Protein AF-A0A2T7TB73-F1 (afdb_monomer)

pLDDT: mean 83.8, std 16.44, range [42.53, 97.56]

Radius of gyration: 15.71 Å; Cα contacts (8 Å, |Δi|>4): 55; chains: 1; bounding box: 22×30×58 Å

Sequence (84 aa):
MASGDEGTERPGGFEAATGDGPVCGTTPQARAAEVLVAFEGLLQIRRLTNTGTGDPAAVPAQWERRRPVRAVALALEAAGLPAS

Structure (mmCIF, N/CA/C/O backbone):
data_AF-A0A2T7TB73-F1
#
_entry.id   AF-A0A2T7TB73-F1
#
loop_
_atom_site.group_PDB
_atom_site.id
_atom_site.type_symbol
_atom_site.label_atom_id
_atom_site.label_alt_id
_atom_site.label_comp_id
_atom_site.label_asym_id
_atom_site.label_entity_id
_atom_site.label_seq_id
_atom_site.pdbx_PDB_ins_code
_atom_site.Cartn_x
_atom_site.Cartn_y
_atom_site.Cartn_z
_atom_site.occupancy
_atom_site.B_iso_or_equiv
_atom_site.auth_seq_id
_atom_site.auth_comp_id
_atom_site.auth_asym_id
_atom_site.auth_atom_id
_atom_site.pdbx_PDB_model_num
ATOM 1 N N . MET A 1 1 ? 5.578 18.486 38.388 1.00 45.88 1 MET A N 1
ATOM 2 C CA . MET A 1 1 ? 4.608 17.766 37.539 1.00 45.88 1 MET A CA 1
ATOM 3 C C . MET A 1 1 ? 4.351 18.595 36.295 1.00 45.88 1 MET A C 1
ATOM 5 O O . MET A 1 1 ? 3.587 19.543 36.361 1.00 45.88 1 MET A O 1
ATOM 9 N N . ALA A 1 2 ? 5.062 18.271 35.220 1.00 44.03 2 ALA A N 1
ATOM 10 C CA . ALA A 1 2 ? 4.729 18.573 33.829 1.00 44.03 2 ALA A CA 1
ATOM 11 C C . ALA A 1 2 ? 5.721 17.743 32.996 1.00 44.03 2 ALA A C 1
ATOM 13 O O . ALA A 1 2 ? 6.736 18.246 32.530 1.00 44.03 2 ALA A O 1
ATOM 14 N N . SER A 1 3 ? 5.500 16.427 32.979 1.00 43.41 3 SER A N 1
ATOM 15 C CA . SER A 1 3 ? 6.241 15.485 32.140 1.00 43.4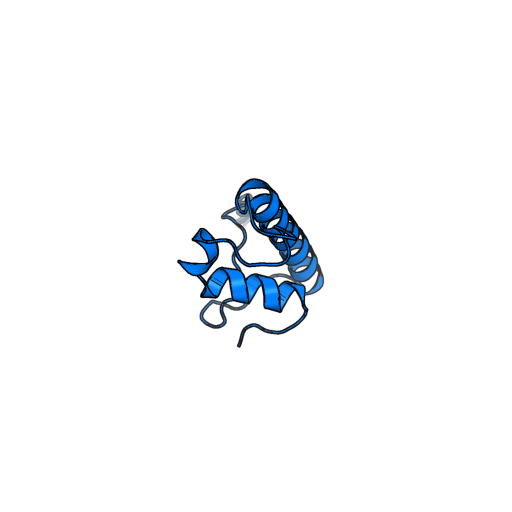1 3 SER A CA 1
ATOM 16 C C . SER A 1 3 ? 5.368 15.135 30.945 1.00 43.41 3 SER A C 1
ATOM 18 O O . SER A 1 3 ? 4.206 14.783 31.139 1.00 43.41 3 SER A O 1
ATOM 20 N N . GLY A 1 4 ? 5.970 15.182 29.758 1.00 42.53 4 GLY A N 1
ATOM 21 C CA . GLY A 1 4 ? 5.502 14.466 28.576 1.00 42.53 4 GLY A CA 1
ATOM 22 C C . GLY A 1 4 ? 4.814 15.316 27.515 1.00 42.53 4 GLY A C 1
ATOM 23 O O . GLY A 1 4 ? 3.677 15.025 27.170 1.00 42.53 4 GLY A O 1
ATOM 24 N N . ASP A 1 5 ? 5.514 16.307 26.963 1.00 46.19 5 ASP A N 1
ATOM 25 C CA . ASP A 1 5 ? 5.330 16.661 25.548 1.00 46.19 5 ASP A CA 1
ATOM 26 C C . ASP A 1 5 ? 6.442 15.971 24.742 1.00 46.19 5 ASP A C 1
ATOM 28 O O . ASP A 1 5 ? 7.375 16.599 24.252 1.00 46.19 5 ASP A O 1
ATOM 32 N N . GLU A 1 6 ? 6.409 14.637 24.701 1.00 51.78 6 GLU A N 1
ATOM 33 C CA . GLU A 1 6 ? 7.250 13.855 23.794 1.00 51.78 6 GLU A CA 1
ATOM 34 C C . GLU A 1 6 ? 6.351 13.082 22.837 1.00 51.78 6 GLU A C 1
ATOM 36 O O . GLU A 1 6 ? 5.764 12.052 23.164 1.00 51.78 6 GLU A O 1
ATOM 41 N N . GLY A 1 7 ? 6.238 13.638 21.637 1.00 43.53 7 GLY A N 1
ATOM 42 C CA . GLY A 1 7 ? 5.577 13.012 20.503 1.00 43.53 7 GLY A CA 1
ATOM 43 C C . GLY A 1 7 ? 5.760 13.778 19.195 1.00 43.53 7 GLY A C 1
ATOM 44 O O . GLY A 1 7 ? 4.949 13.607 18.292 1.00 43.53 7 GLY A O 1
ATOM 45 N N . THR A 1 8 ? 6.797 14.619 19.060 1.00 43.69 8 THR A N 1
ATOM 46 C CA . THR A 1 8 ? 7.174 15.203 17.755 1.00 43.69 8 THR A CA 1
ATOM 47 C C . THR A 1 8 ? 8.148 14.281 17.026 1.00 43.69 8 THR A C 1
ATOM 49 O O . THR A 1 8 ? 9.218 14.685 16.586 1.00 43.69 8 THR A O 1
ATOM 52 N N . GLU A 1 9 ? 7.768 13.019 16.866 1.00 49.66 9 GLU A N 1
ATOM 53 C CA . GLU A 1 9 ? 8.313 12.220 15.780 1.00 49.66 9 GLU A CA 1
ATOM 54 C C . GLU A 1 9 ? 7.175 11.931 14.826 1.00 49.66 9 GLU A C 1
ATOM 56 O O . GLU A 1 9 ? 6.323 11.093 1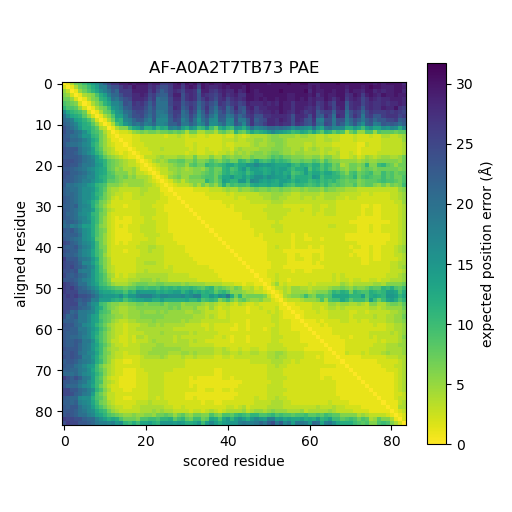5.106 1.00 49.66 9 GLU A O 1
ATOM 61 N N . ARG A 1 10 ? 7.181 12.573 13.657 1.00 51.62 10 ARG A N 1
ATOM 62 C CA . ARG A 1 10 ? 6.795 11.818 12.474 1.00 51.62 10 ARG A CA 1
ATOM 63 C C . ARG A 1 10 ? 7.615 12.198 11.241 1.00 51.62 10 ARG A C 1
ATOM 65 O O . ARG A 1 10 ? 7.853 13.388 11.043 1.00 51.62 10 ARG A O 1
ATOM 72 N N . PRO A 1 11 ? 7.899 11.225 10.348 1.00 50.22 11 PRO A N 1
ATOM 73 C CA . PRO A 1 11 ? 7.476 9.816 10.447 1.00 50.22 11 PRO A CA 1
ATOM 74 C C . PRO A 1 11 ? 8.555 8.779 10.094 1.00 50.22 11 PRO A C 1
ATOM 76 O O . PRO A 1 11 ? 9.161 8.823 9.025 1.00 50.22 11 PRO A O 1
ATOM 79 N N . GLY A 1 12 ? 8.659 7.731 10.920 1.00 66.00 12 GLY A N 1
ATOM 80 C CA . GLY A 1 12 ? 8.901 6.393 10.376 1.00 66.00 12 GLY A CA 1
ATOM 81 C C . GLY A 1 12 ? 7.867 6.118 9.276 1.00 66.00 12 GLY A C 1
ATOM 82 O O . GLY A 1 12 ? 6.701 6.480 9.429 1.00 66.00 12 GLY A O 1
ATOM 83 N N . GLY A 1 13 ? 8.310 5.591 8.132 1.00 80.56 13 GLY A N 1
ATOM 84 C CA . GLY A 1 13 ? 7.478 5.459 6.931 1.00 80.56 13 GLY A CA 1
ATOM 85 C C . GLY A 1 13 ? 6.161 4.707 7.164 1.00 80.56 13 GLY A C 1
ATOM 86 O O . GLY A 1 13 ? 6.003 3.988 8.145 1.00 80.56 13 GLY A O 1
ATOM 87 N N . PHE A 1 14 ? 5.217 4.858 6.232 1.00 88.56 14 PHE A N 1
ATOM 88 C CA . PHE A 1 14 ? 3.938 4.145 6.278 1.00 88.56 14 PHE A CA 1
ATOM 89 C C . PHE A 1 14 ? 4.145 2.629 6.407 1.00 88.56 14 PHE A C 1
ATOM 91 O O . PHE A 1 14 ? 4.869 2.049 5.591 1.00 88.56 14 PHE A O 1
ATOM 98 N N . GLU A 1 15 ? 3.458 1.987 7.354 1.00 89.31 15 GLU A N 1
ATOM 99 C CA . GLU A 1 15 ? 3.492 0.536 7.544 1.00 89.31 15 GLU A CA 1
ATOM 100 C C . GLU A 1 15 ? 2.103 -0.082 7.330 1.00 89.31 15 GLU A C 1
ATOM 102 O O . GLU A 1 15 ? 1.123 0.267 8.000 1.00 89.31 15 GLU A O 1
ATOM 107 N N . ALA A 1 16 ? 2.030 -1.007 6.370 1.00 90.06 16 ALA A N 1
ATOM 108 C CA . ALA A 1 16 ? 0.808 -1.745 6.073 1.00 90.06 16 ALA A CA 1
ATOM 109 C C . ALA A 1 16 ? 0.499 -2.718 7.219 1.00 90.06 16 ALA A C 1
ATOM 111 O O . ALA A 1 16 ? 1.407 -3.289 7.818 1.00 90.06 16 ALA A O 1
ATOM 112 N N . ALA A 1 17 ? -0.778 -2.916 7.523 1.00 90.12 17 ALA A N 1
ATOM 113 C CA . ALA A 1 17 ? -1.222 -3.915 8.477 1.00 90.12 17 ALA A CA 1
ATOM 114 C C . ALA A 1 17 ? -1.080 -5.276 7.802 1.00 90.12 17 ALA A C 1
ATOM 116 O O . ALA A 1 17 ? -1.882 -5.635 6.957 1.00 90.12 17 ALA A O 1
ATOM 117 N N . THR A 1 18 ? -0.030 -6.018 8.124 1.00 88.94 18 THR A N 1
ATOM 118 C CA . THR A 1 18 ? 0.266 -7.326 7.522 1.00 88.94 18 THR A CA 1
ATOM 119 C C . THR A 1 18 ? -0.420 -8.499 8.229 1.00 88.94 18 THR A C 1
ATOM 121 O O . THR A 1 18 ? -0.266 -9.633 7.784 1.00 88.94 18 THR A O 1
ATOM 124 N N . GLY A 1 19 ? -1.181 -8.234 9.298 1.00 84.06 19 GLY A N 1
ATOM 125 C CA . GLY A 1 19 ? -1.875 -9.240 10.119 1.00 84.06 19 GLY A CA 1
ATOM 126 C C . GLY A 1 19 ? -1.042 -9.804 11.280 1.00 84.06 19 GLY A C 1
ATOM 127 O O . GLY A 1 19 ? -1.580 -10.341 12.241 1.00 84.06 19 GLY A O 1
ATOM 128 N N . ASP A 1 20 ? 0.280 -9.627 11.243 1.00 82.69 20 ASP A N 1
ATOM 129 C CA . ASP A 1 20 ? 1.241 -10.105 12.251 1.00 82.69 20 ASP A CA 1
ATOM 130 C C . ASP A 1 20 ? 1.783 -8.995 13.177 1.00 82.69 20 ASP A C 1
ATOM 132 O O . ASP A 1 20 ? 2.556 -9.265 14.099 1.00 82.69 20 ASP A O 1
ATOM 136 N N . GLY A 1 21 ? 1.379 -7.745 12.938 1.00 75.94 21 GLY A N 1
ATOM 137 C CA . GLY A 1 21 ? 1.830 -6.562 13.667 1.00 75.94 21 GLY A CA 1
ATOM 138 C C . GLY A 1 21 ? 0.875 -6.095 14.772 1.00 75.94 21 GLY A C 1
ATOM 139 O O . GLY A 1 21 ? -0.275 -6.533 14.848 1.00 75.94 21 GLY A O 1
ATOM 140 N N . PRO A 1 22 ? 1.324 -5.166 15.636 1.00 74.88 22 PRO A N 1
ATOM 141 C CA . PRO A 1 22 ? 0.455 -4.542 16.624 1.00 74.88 22 PRO A CA 1
ATOM 142 C C . PRO A 1 22 ? -0.698 -3.802 15.940 1.00 74.88 22 PRO A C 1
ATOM 144 O O . PRO A 1 22 ? -0.528 -3.190 14.882 1.00 74.88 22 PRO A O 1
ATOM 147 N N . VAL A 1 23 ? -1.872 -3.821 16.576 1.00 72.31 23 VAL A N 1
ATOM 148 C CA . VAL A 1 23 ? -3.033 -3.060 16.104 1.00 72.31 23 VAL A CA 1
ATOM 149 C C . VAL A 1 23 ? -2.653 -1.583 16.025 1.00 72.31 23 VAL A C 1
ATOM 151 O O . VAL A 1 23 ? -2.110 -1.016 16.976 1.00 72.31 23 VAL A O 1
ATOM 154 N N . CYS A 1 24 ? -2.928 -0.957 14.881 1.00 72.69 24 CYS A N 1
ATOM 155 C CA 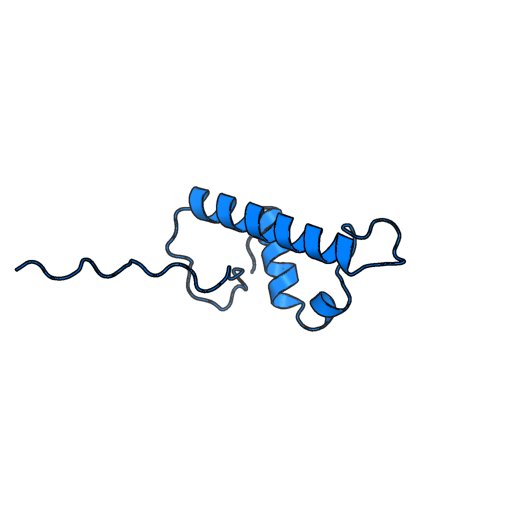. CYS A 1 24 ? -2.636 0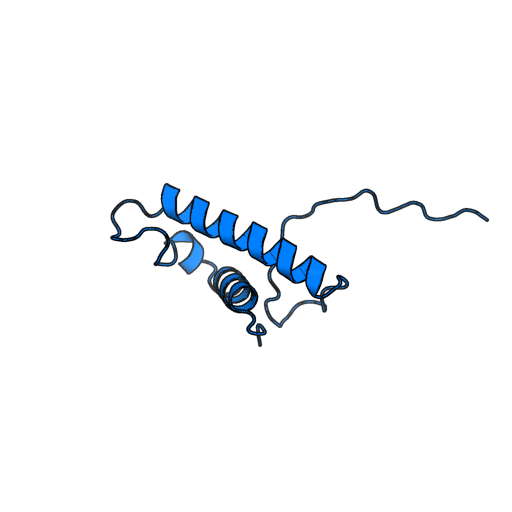.454 14.689 1.00 72.69 24 CYS A CA 1
ATOM 156 C C . CYS A 1 24 ? -3.458 1.288 15.684 1.00 72.69 24 CYS A C 1
ATOM 158 O O . CYS A 1 24 ? -4.682 1.186 15.718 1.00 72.69 24 CYS A O 1
ATOM 160 N N . GLY A 1 25 ? -2.792 2.117 16.492 1.00 77.12 25 GLY A N 1
ATOM 161 C CA . GLY A 1 25 ? -3.440 2.950 17.514 1.00 77.12 25 GLY A CA 1
ATOM 162 C C . GLY A 1 25 ? -4.152 4.197 16.972 1.00 77.12 25 GLY A C 1
ATOM 163 O O . GLY A 1 25 ? -4.512 5.072 17.755 1.00 77.12 25 GLY A O 1
ATOM 164 N N . THR A 1 26 ? -4.309 4.328 15.651 1.00 84.25 2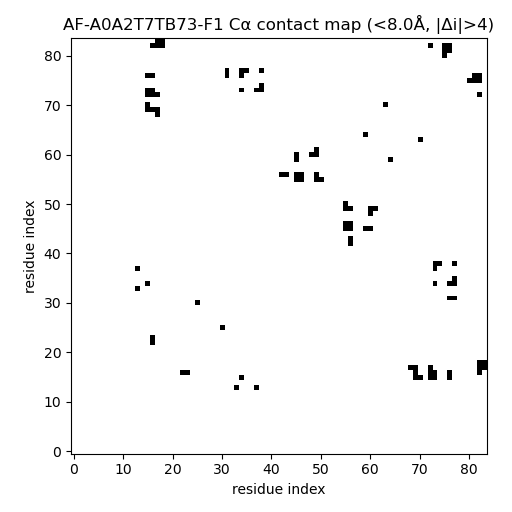6 THR A N 1
ATOM 165 C CA . THR A 1 26 ? -4.954 5.483 15.012 1.00 84.25 26 THR A CA 1
ATOM 166 C C . THR A 1 26 ? -6.460 5.270 14.863 1.00 84.25 26 THR A C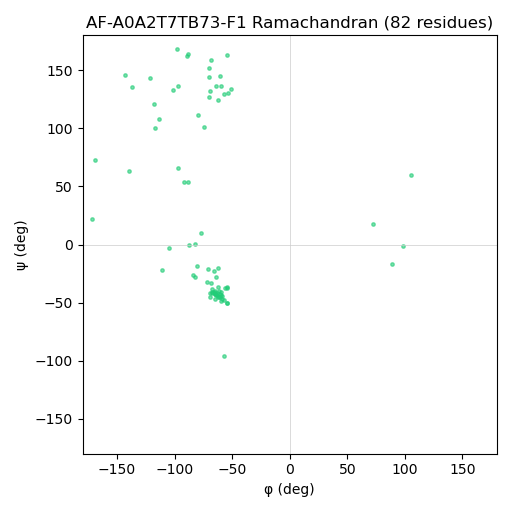 1
ATOM 168 O O . THR A 1 26 ? -6.972 4.153 14.952 1.00 84.25 26 THR A O 1
ATOM 171 N N . THR A 1 27 ? -7.207 6.354 14.642 1.00 90.25 27 THR A N 1
ATOM 172 C CA . THR A 1 27 ? -8.641 6.240 14.347 1.00 90.25 27 THR A CA 1
ATOM 173 C C . THR A 1 27 ? -8.857 5.626 12.957 1.00 90.25 27 THR A C 1
ATOM 175 O O . THR A 1 27 ? -8.030 5.837 12.064 1.00 90.25 27 THR A O 1
ATOM 178 N N . PRO A 1 28 ? -9.985 4.931 12.710 1.00 89.25 28 PRO A N 1
ATOM 179 C CA . PRO A 1 28 ? -10.272 4.344 11.398 1.00 89.25 28 PRO A CA 1
ATOM 180 C C . PRO A 1 28 ? -10.205 5.348 10.236 1.00 89.25 28 PRO A C 1
ATOM 182 O O . PRO A 1 28 ? -9.708 5.027 9.161 1.00 89.25 28 PRO A O 1
ATOM 185 N N . GLN A 1 29 ? -10.657 6.587 10.452 1.00 91.94 29 GLN A N 1
ATOM 186 C CA . GLN A 1 29 ? -10.632 7.654 9.447 1.00 91.94 29 GLN A CA 1
ATOM 187 C C . GLN A 1 29 ? -9.206 8.129 9.152 1.00 91.94 29 GLN A C 1
ATOM 189 O O . GLN A 1 29 ? -8.860 8.343 7.991 1.00 91.94 29 GLN A O 1
ATOM 194 N N . ALA A 1 30 ? -8.371 8.271 10.188 1.00 91.62 30 ALA A N 1
ATOM 195 C CA . ALA A 1 30 ? -6.965 8.619 10.013 1.00 91.62 30 ALA A CA 1
ATOM 196 C C . ALA A 1 30 ? -6.215 7.502 9.273 1.00 91.62 30 ALA A C 1
ATOM 198 O O . ALA A 1 30 ? -5.481 7.784 8.328 1.00 91.62 30 ALA A O 1
ATOM 199 N N . ARG A 1 31 ? -6.472 6.235 9.629 1.00 91.69 31 ARG A N 1
ATOM 200 C CA . ARG A 1 31 ? -5.911 5.071 8.934 1.00 91.69 31 ARG A CA 1
ATOM 201 C C . ARG A 1 31 ? -6.306 5.047 7.460 1.00 91.69 31 ARG A C 1
ATOM 203 O O . ARG A 1 31 ? -5.438 4.878 6.612 1.00 91.69 31 ARG A O 1
ATOM 210 N N . ALA A 1 32 ? -7.583 5.264 7.149 1.00 92.69 32 ALA A N 1
ATOM 211 C CA . ALA A 1 32 ? -8.061 5.300 5.769 1.00 92.69 32 ALA A CA 1
ATOM 212 C C . ALA A 1 32 ? -7.361 6.393 4.944 1.00 92.69 32 ALA A C 1
ATOM 214 O O . ALA A 1 32 ? -6.936 6.136 3.819 1.00 92.69 32 ALA A O 1
ATOM 215 N N . ALA A 1 33 ? -7.183 7.592 5.508 1.00 94.31 33 ALA A N 1
ATOM 216 C CA . ALA A 1 33 ? -6.465 8.672 4.836 1.00 94.31 33 ALA A CA 1
ATOM 217 C C . ALA A 1 33 ? -4.990 8.315 4.570 1.00 94.31 33 ALA A C 1
ATOM 219 O O . ALA A 1 33 ? -4.492 8.539 3.468 1.00 94.31 33 ALA A O 1
ATO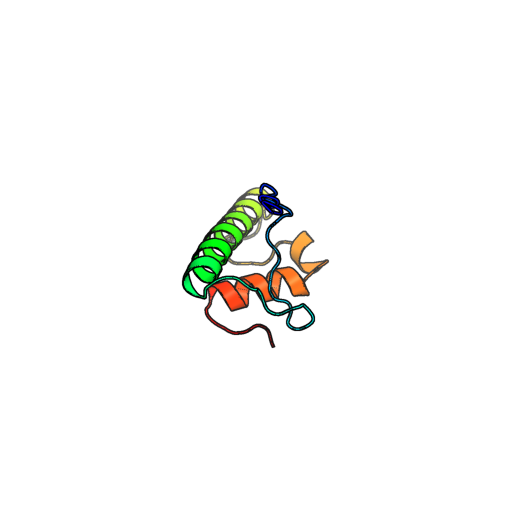M 220 N N . GLU A 1 34 ? -4.299 7.719 5.546 1.00 94.38 34 GLU A N 1
ATOM 221 C CA . GLU A 1 34 ? -2.903 7.283 5.394 1.00 94.38 34 GLU A CA 1
ATOM 222 C C . GLU A 1 34 ? -2.750 6.169 4.350 1.00 94.38 34 GLU A C 1
ATOM 224 O O . GLU A 1 34 ? -1.849 6.232 3.512 1.00 94.38 34 GLU A O 1
ATOM 229 N N . VAL A 1 35 ? -3.658 5.188 4.355 1.00 95.12 35 VAL A N 1
ATOM 230 C CA . VAL A 1 35 ? -3.707 4.091 3.377 1.00 95.12 35 VAL A CA 1
ATOM 231 C C . VAL A 1 35 ? -3.904 4.625 1.960 1.00 95.12 35 VAL A C 1
ATOM 233 O O . VAL A 1 35 ? -3.183 4.209 1.056 1.00 95.12 35 VAL A O 1
ATOM 236 N N . LEU A 1 36 ? -4.826 5.573 1.755 1.00 95.62 36 LEU A N 1
ATOM 237 C CA . LEU A 1 36 ? -5.052 6.182 0.440 1.00 95.62 36 LEU A CA 1
ATOM 238 C C . LEU A 1 36 ? -3.801 6.905 -0.072 1.00 95.62 36 LEU A C 1
ATOM 240 O O . LEU A 1 36 ? -3.401 6.705 -1.217 1.00 95.62 36 LEU A O 1
ATOM 244 N N . VAL A 1 37 ? -3.141 7.694 0.782 1.00 97.06 37 VAL A N 1
ATOM 245 C CA . VAL A 1 37 ? -1.894 8.389 0.420 1.00 97.06 37 VAL A CA 1
ATOM 246 C C . VAL A 1 37 ? -0.785 7.394 0.070 1.00 97.06 37 VAL A C 1
ATOM 248 O O . VAL A 1 37 ? -0.096 7.558 -0.939 1.00 97.06 37 VAL A O 1
ATOM 251 N N . ALA A 1 38 ? -0.617 6.342 0.873 1.00 96.25 38 ALA A N 1
ATOM 252 C CA . ALA A 1 38 ? 0.387 5.313 0.629 1.00 96.25 38 ALA A CA 1
ATOM 253 C C . ALA A 1 38 ? 0.115 4.529 -0.663 1.00 96.25 38 ALA A C 1
ATOM 255 O O . ALA A 1 38 ? 1.043 4.259 -1.430 1.00 96.25 38 ALA A O 1
ATOM 256 N N . PHE A 1 39 ? -1.148 4.191 -0.926 1.00 96.75 39 PHE A N 1
ATOM 257 C CA . PHE A 1 39 ? -1.552 3.464 -2.124 1.00 96.75 39 PHE A CA 1
ATOM 258 C C . PHE A 1 39 ? -1.367 4.305 -3.393 1.00 96.75 39 PHE A C 1
ATOM 260 O O . PHE A 1 39 ? -0.802 3.812 -4.367 1.00 96.75 39 PHE A O 1
ATOM 267 N N . GLU A 1 40 ? -1.716 5.593 -3.373 1.00 97.56 40 GLU A N 1
ATOM 268 C CA . GLU A 1 40 ? -1.426 6.500 -4.492 1.00 97.56 40 GLU A CA 1
ATOM 269 C C . GLU A 1 40 ? 0.078 6.632 -4.758 1.00 97.56 40 GLU A C 1
ATOM 271 O O . GLU A 1 40 ? 0.524 6.591 -5.910 1.00 97.56 40 GLU A O 1
ATOM 276 N N . GLY A 1 41 ? 0.887 6.705 -3.696 1.00 96.06 41 GLY A N 1
ATOM 277 C CA . GLY A 1 41 ? 2.344 6.662 -3.804 1.00 96.06 41 GLY A CA 1
ATOM 278 C C . GLY A 1 41 ? 2.844 5.375 -4.470 1.00 96.06 41 GLY A C 1
ATOM 279 O O . GLY A 1 41 ? 3.682 5.430 -5.373 1.00 96.06 41 GLY A O 1
ATOM 280 N N . LEU A 1 42 ? 2.290 4.220 -4.089 1.00 95.88 42 LEU A N 1
ATOM 281 C CA . LEU A 1 42 ? 2.601 2.929 -4.707 1.00 95.88 42 LEU A CA 1
ATOM 282 C C . LEU A 1 42 ? 2.277 2.931 -6.209 1.00 95.88 42 LEU A C 1
ATOM 284 O O . LEU A 1 42 ? 3.129 2.562 -7.021 1.00 95.88 42 LEU A O 1
ATOM 288 N N . LEU A 1 43 ? 1.079 3.383 -6.594 1.00 96.38 43 LEU A N 1
ATOM 289 C CA . LEU A 1 43 ? 0.673 3.467 -8.000 1.00 96.38 43 LEU A CA 1
ATOM 290 C C . LEU A 1 43 ? 1.564 4.428 -8.797 1.00 96.38 43 LEU A C 1
ATOM 292 O O . LEU A 1 43 ? 1.896 4.148 -9.951 1.00 96.38 43 LEU A O 1
ATOM 296 N N . GLN A 1 44 ? 2.009 5.529 -8.189 1.00 96.56 44 GLN A N 1
ATOM 297 C CA . GLN A 1 44 ? 2.957 6.443 -8.822 1.00 96.56 44 GLN A CA 1
ATOM 298 C C . GLN A 1 44 ? 4.314 5.778 -9.076 1.00 96.56 44 GLN A C 1
ATOM 300 O O . GLN A 1 44 ? 4.864 5.916 -10.168 1.00 96.56 44 GLN A O 1
ATOM 305 N N . ILE A 1 45 ? 4.841 5.013 -8.117 1.00 95.44 45 ILE A N 1
ATOM 306 C CA . ILE A 1 45 ? 6.089 4.261 -8.307 1.00 95.44 45 ILE A CA 1
ATOM 307 C C . ILE A 1 45 ? 5.916 3.220 -9.418 1.00 95.44 45 ILE A C 1
ATOM 309 O O . ILE A 1 45 ? 6.795 3.089 -10.271 1.00 95.44 45 ILE A O 1
ATOM 313 N N . ARG A 1 46 ? 4.781 2.511 -9.466 1.00 95.94 46 ARG A N 1
ATOM 314 C CA . ARG A 1 46 ? 4.473 1.567 -10.552 1.00 95.94 46 ARG A CA 1
ATOM 315 C C . ARG A 1 46 ? 4.500 2.240 -11.919 1.00 95.94 46 ARG A C 1
ATOM 317 O O . ARG A 1 46 ? 5.187 1.748 -12.807 1.00 95.94 46 ARG A O 1
ATOM 324 N N . ARG A 1 47 ? 3.849 3.398 -12.075 1.00 94.62 47 ARG A N 1
ATOM 325 C CA . ARG A 1 47 ? 3.873 4.175 -13.330 1.00 94.62 47 ARG A CA 1
ATOM 326 C C . ARG A 1 47 ? 5.293 4.494 -13.804 1.00 94.62 47 ARG A C 1
ATOM 328 O O . ARG A 1 47 ? 5.549 4.469 -15.002 1.00 94.62 47 ARG A O 1
ATOM 335 N N . LEU A 1 48 ? 6.210 4.763 -12.875 1.00 95.44 48 LEU A N 1
ATOM 336 C CA . LEU A 1 48 ? 7.605 5.083 -13.187 1.00 95.44 48 LEU A CA 1
ATOM 337 C C . LEU A 1 48 ? 8.486 3.847 -13.429 1.00 95.44 48 LEU A C 1
ATOM 339 O O . LEU A 1 48 ? 9.484 3.944 -14.137 1.00 95.44 48 LEU A O 1
ATOM 343 N N . THR A 1 49 ? 8.154 2.700 -12.828 1.00 94.00 49 THR A N 1
ATOM 344 C CA . THR A 1 49 ? 9.046 1.524 -12.773 1.00 94.00 49 THR A CA 1
ATOM 345 C C . THR A 1 49 ? 8.579 0.331 -13.607 1.00 94.00 49 THR A C 1
ATOM 347 O O . THR A 1 49 ? 9.411 -0.483 -14.000 1.00 94.00 49 THR A O 1
ATOM 350 N N . ASN A 1 50 ? 7.288 0.236 -13.931 1.00 93.25 50 ASN A N 1
ATOM 351 C CA . ASN A 1 50 ? 6.708 -0.815 -14.775 1.00 93.25 50 ASN A CA 1
ATOM 352 C C . ASN A 1 50 ? 6.679 -0.409 -16.253 1.00 93.25 50 ASN A C 1
ATOM 354 O O . ASN A 1 50 ? 5.637 -0.433 -16.909 1.00 93.25 50 ASN A O 1
ATOM 358 N N . THR A 1 51 ? 7.829 -0.013 -16.799 1.00 85.06 51 THR A N 1
ATOM 359 C CA . THR A 1 51 ? 7.930 0.315 -18.224 1.00 85.06 51 THR A CA 1
ATOM 360 C C . THR A 1 51 ? 7.795 -0.962 -19.068 1.00 85.06 51 THR A C 1
ATOM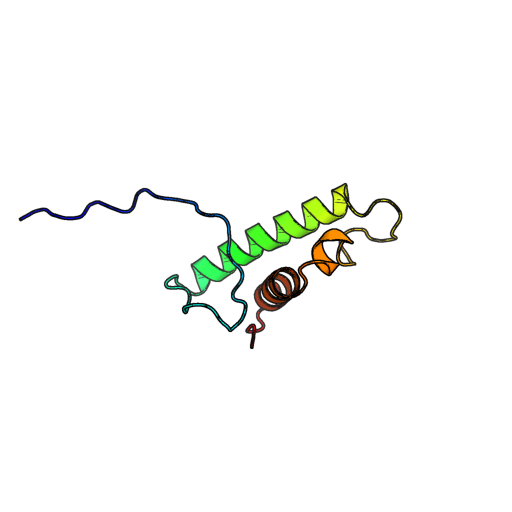 362 O O . THR A 1 51 ? 8.481 -1.955 -18.837 1.00 85.06 51 THR A O 1
ATOM 365 N N . GLY A 1 52 ? 6.877 -0.965 -20.041 1.00 82.25 52 GLY A N 1
ATOM 366 C CA . GLY A 1 52 ? 6.687 -2.082 -20.983 1.00 82.25 52 GLY A CA 1
ATOM 367 C C . GLY A 1 52 ? 5.547 -3.059 -20.666 1.00 82.25 52 GLY A C 1
ATOM 368 O O . GLY A 1 52 ? 5.307 -3.977 -21.447 1.00 82.25 52 GLY A O 1
ATOM 369 N N . THR A 1 53 ? 4.812 -2.867 -19.570 1.00 74.00 53 THR A N 1
ATOM 370 C CA . THR A 1 53 ? 3.493 -3.496 -19.365 1.00 74.00 53 THR A CA 1
ATOM 371 C C . THR A 1 53 ? 2.388 -2.609 -19.945 1.00 74.00 53 THR A C 1
ATOM 373 O O . THR A 1 53 ? 2.646 -1.436 -20.189 1.00 74.00 53 THR A O 1
ATOM 376 N N . GLY A 1 54 ? 1.177 -3.144 -20.157 1.00 87.00 54 GLY A N 1
ATOM 377 C CA . GLY A 1 54 ? 0.019 -2.381 -20.652 1.00 87.00 54 GLY A CA 1
ATOM 378 C C . GLY A 1 54 ? -0.333 -1.184 -19.761 1.00 87.00 54 GLY A C 1
ATOM 379 O O . GLY A 1 54 ? 0.257 -0.120 -19.891 1.00 87.00 54 GLY A O 1
ATOM 380 N N . ASP A 1 55 ? -1.285 -1.337 -18.842 1.00 91.62 55 ASP A N 1
ATOM 381 C CA . ASP A 1 55 ? -1.453 -0.348 -17.773 1.00 91.62 55 ASP A CA 1
ATOM 382 C C . ASP A 1 55 ? -0.392 -0.611 -16.682 1.00 91.62 55 ASP A C 1
ATOM 384 O O . ASP A 1 55 ? -0.462 -1.644 -16.005 1.00 91.62 55 ASP A O 1
ATOM 388 N N . PRO A 1 56 ? 0.604 0.278 -16.496 1.00 90.81 56 PRO A N 1
ATOM 389 C CA . PRO A 1 56 ? 1.675 0.072 -15.526 1.00 90.81 56 PRO A CA 1
ATOM 390 C C . PRO A 1 56 ? 1.185 0.076 -14.073 1.00 90.81 56 PRO A C 1
ATOM 392 O O . PRO A 1 56 ? 1.856 -0.504 -13.220 1.00 90.81 56 PRO A O 1
ATOM 395 N N . ALA A 1 57 ? 0.037 0.698 -13.778 1.00 92.50 57 ALA A N 1
ATOM 396 C CA . ALA A 1 57 ? -0.545 0.751 -12.437 1.00 92.50 57 ALA A CA 1
ATOM 397 C C . ALA A 1 57 ? -1.384 -0.498 -12.104 1.00 92.50 57 ALA A C 1
ATOM 399 O O . ALA A 1 57 ? -1.492 -0.865 -10.928 1.00 92.50 57 ALA A O 1
ATOM 400 N N . ALA A 1 58 ? -1.927 -1.166 -13.129 1.00 91.50 58 ALA A N 1
ATOM 401 C CA . ALA A 1 58 ? -2.829 -2.310 -12.985 1.00 91.50 58 ALA A CA 1
ATOM 402 C C . ALA A 1 58 ? -2.148 -3.594 -12.490 1.00 91.50 58 ALA A C 1
ATOM 404 O O . ALA A 1 58 ? -2.824 -4.484 -11.974 1.00 91.50 58 ALA A O 1
ATOM 405 N N . VAL A 1 59 ? -0.825 -3.715 -12.638 1.00 92.12 59 VAL A N 1
ATOM 406 C CA . VAL A 1 59 ? -0.075 -4.918 -12.248 1.00 92.12 59 VAL A CA 1
ATOM 407 C C . VAL A 1 59 ? 1.008 -4.607 -11.209 1.00 92.12 59 VAL A C 1
ATOM 409 O O . VAL A 1 59 ? 1.647 -3.555 -11.286 1.00 92.12 59 VAL A O 1
ATOM 412 N N . PRO A 1 60 ? 1.261 -5.512 -10.241 1.00 94.25 60 PRO A N 1
ATOM 413 C CA . PRO A 1 60 ? 2.356 -5.347 -9.291 1.00 94.25 60 PRO A CA 1
ATOM 414 C C . PRO A 1 60 ? 3.713 -5.259 -9.989 1.00 94.25 60 PRO A C 1
ATOM 416 O O . PRO A 1 60 ? 4.022 -6.062 -10.876 1.00 94.25 60 PRO A O 1
ATOM 419 N N . ALA A 1 61 ? 4.55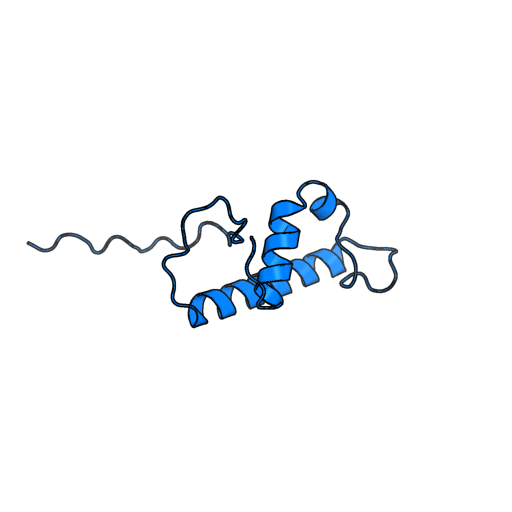9 -4.328 -9.548 1.00 93.88 61 ALA A N 1
ATOM 420 C CA . ALA A 1 61 ? 5.910 -4.208 -10.075 1.00 93.88 61 ALA A CA 1
ATOM 421 C C . ALA A 1 61 ? 6.819 -5.389 -9.705 1.00 93.88 61 ALA A C 1
ATOM 423 O O . ALA A 1 61 ? 6.598 -6.097 -8.719 1.00 93.88 61 ALA A O 1
ATOM 424 N N . GLN A 1 62 ? 7.903 -5.597 -10.464 1.00 93.19 62 GLN A N 1
ATOM 425 C CA . GLN A 1 62 ? 8.847 -6.696 -10.197 1.00 93.19 62 GLN A CA 1
ATOM 426 C C . GLN A 1 62 ? 9.403 -6.646 -8.764 1.00 93.19 62 GLN A C 1
ATOM 428 O O . GLN A 1 62 ? 9.598 -7.682 -8.129 1.00 93.19 62 GLN A O 1
ATOM 433 N N . TRP A 1 63 ? 9.659 -5.445 -8.247 1.00 92.75 63 TRP A N 1
ATOM 434 C CA . TRP A 1 63 ? 10.182 -5.253 -6.899 1.00 92.75 63 TRP A CA 1
ATOM 435 C C . TRP A 1 63 ? 9.132 -5.549 -5.814 1.00 92.75 63 TRP A C 1
ATOM 437 O O . TRP A 1 63 ? 9.497 -6.093 -4.775 1.00 92.75 63 TRP A O 1
ATOM 447 N N . GLU A 1 64 ? 7.840 -5.305 -6.066 1.00 95.00 64 GLU A N 1
ATOM 448 C CA . GLU A 1 64 ? 6.747 -5.678 -5.150 1.00 95.00 64 GLU A CA 1
ATOM 449 C C . GLU A 1 64 ? 6.652 -7.193 -5.009 1.00 95.00 64 GLU A C 1
ATOM 451 O O . GLU A 1 64 ? 6.507 -7.723 -3.910 1.00 95.00 64 GLU A O 1
ATOM 456 N N . ARG A 1 65 ? 6.835 -7.914 -6.120 1.00 94.31 65 ARG A N 1
ATOM 457 C CA . ARG A 1 65 ? 6.817 -9.383 -6.145 1.00 94.31 65 ARG A CA 1
ATOM 458 C C . ARG A 1 65 ? 7.927 -10.014 -5.302 1.00 94.31 65 ARG A C 1
ATOM 460 O O . ARG A 1 65 ? 7.804 -11.174 -4.926 1.00 94.31 65 ARG A O 1
ATOM 467 N N . ARG A 1 66 ? 8.998 -9.273 -4.987 1.00 94.50 66 ARG A N 1
ATOM 468 C CA . ARG A 1 66 ? 10.065 -9.725 -4.074 1.00 94.50 66 ARG A CA 1
ATOM 469 C C . ARG A 1 66 ? 9.689 -9.568 -2.598 1.00 94.50 66 ARG A C 1
ATOM 471 O O . ARG A 1 66 ? 10.328 -10.188 -1.755 1.00 94.50 66 ARG A O 1
ATOM 478 N N . ARG A 1 67 ? 8.693 -8.736 -2.274 1.00 90.25 67 ARG A N 1
ATOM 479 C CA . ARG A 1 67 ? 8.188 -8.494 -0.911 1.00 90.25 67 ARG A CA 1
ATOM 480 C C . ARG A 1 67 ? 6.652 -8.386 -0.920 1.00 90.25 67 ARG A C 1
ATOM 482 O O . ARG A 1 67 ? 6.112 -7.325 -0.604 1.00 90.25 67 ARG A O 1
ATOM 489 N N . PRO A 1 68 ? 5.940 -9.468 -1.292 1.00 93.00 68 PRO A N 1
ATOM 490 C CA . PRO A 1 68 ? 4.524 -9.394 -1.645 1.00 93.00 68 PRO A CA 1
ATOM 491 C C . PRO A 1 68 ? 3.615 -9.079 -0.458 1.00 93.00 68 PRO A C 1
ATOM 493 O O . PRO A 1 68 ? 2.630 -8.380 -0.643 1.00 93.00 68 PRO A O 1
ATOM 496 N N . VAL A 1 69 ? 3.952 -9.537 0.753 1.00 93.25 69 VAL A N 1
ATOM 497 C CA . VAL A 1 69 ? 3.098 -9.390 1.946 1.00 93.25 69 VAL A CA 1
ATOM 498 C C . VAL A 1 69 ? 2.715 -7.928 2.182 1.00 93.25 69 VAL A C 1
ATOM 500 O O . VAL A 1 69 ? 1.535 -7.607 2.254 1.00 93.25 69 VAL A O 1
ATOM 503 N N . ARG A 1 70 ? 3.696 -7.019 2.186 1.00 91.31 70 ARG A N 1
ATOM 504 C CA . ARG A 1 70 ? 3.455 -5.583 2.390 1.00 91.31 70 ARG A CA 1
ATOM 505 C C . ARG A 1 70 ? 2.649 -4.947 1.255 1.00 91.31 70 ARG A C 1
ATOM 507 O O . ARG A 1 70 ? 1.777 -4.125 1.513 1.00 91.31 70 ARG A O 1
ATOM 514 N N . ALA A 1 71 ? 2.940 -5.311 0.006 1.00 94.06 71 ALA A N 1
ATOM 515 C CA . ALA A 1 71 ? 2.237 -4.764 -1.154 1.00 94.06 71 ALA A CA 1
ATOM 516 C C . ALA A 1 71 ? 0.770 -5.227 -1.204 1.00 94.06 71 ALA A C 1
ATOM 518 O O . ALA A 1 71 ? -0.120 -4.433 -1.497 1.00 94.06 71 ALA A O 1
ATOM 519 N N . VAL A 1 72 ? 0.519 -6.499 -0.881 1.00 94.06 72 VAL A N 1
ATOM 520 C CA . VAL A 1 72 ? -0.825 -7.087 -0.816 1.00 94.06 72 VAL A CA 1
ATOM 521 C C . VAL A 1 72 ? -1.610 -6.512 0.357 1.00 94.06 72 VAL A C 1
ATOM 523 O O . VAL A 1 72 ? -2.750 -6.111 0.158 1.00 94.06 72 VAL A O 1
ATOM 526 N N . ALA A 1 73 ? -1.002 -6.404 1.541 1.00 94.25 73 ALA A N 1
ATOM 527 C CA . ALA A 1 73 ? -1.627 -5.793 2.711 1.00 94.25 73 ALA A CA 1
ATOM 528 C C . ALA A 1 73 ? -2.124 -4.370 2.414 1.00 94.25 73 ALA A C 1
ATOM 530 O O . ALA A 1 73 ? -3.301 -4.079 2.598 1.00 94.25 73 ALA A O 1
ATOM 531 N N . LEU A 1 74 ? -1.268 -3.518 1.838 1.00 94.31 74 LEU A N 1
ATOM 532 C CA . LEU A 1 74 ? -1.656 -2.159 1.449 1.00 94.31 74 LEU A CA 1
ATOM 533 C C . LEU A 1 74 ? -2.806 -2.149 0.423 1.00 94.31 74 LEU A C 1
ATOM 535 O O . LEU A 1 74 ? -3.717 -1.333 0.531 1.00 94.31 74 LEU A O 1
ATOM 539 N N . ALA A 1 75 ? -2.793 -3.055 -0.558 1.00 94.62 75 ALA A N 1
ATOM 540 C CA . ALA A 1 75 ? -3.865 -3.147 -1.548 1.00 94.62 75 ALA A CA 1
ATOM 541 C C . ALA A 1 75 ? -5.203 -3.608 -0.938 1.00 94.62 75 ALA A C 1
ATOM 543 O O . ALA A 1 75 ? -6.252 -3.093 -1.320 1.00 94.62 75 ALA A O 1
ATOM 544 N N . LEU A 1 76 ? -5.176 -4.549 0.012 1.00 93.88 76 LEU A N 1
ATOM 545 C CA . LEU A 1 76 ? -6.366 -4.992 0.743 1.00 93.88 76 LEU A CA 1
ATOM 546 C C . LEU A 1 76 ? -6.937 -3.858 1.595 1.00 93.88 76 LEU A C 1
ATOM 548 O O . LEU A 1 76 ? -8.128 -3.571 1.498 1.00 93.88 76 LEU A O 1
ATOM 552 N N . GLU A 1 77 ? -6.087 -3.155 2.344 1.00 93.88 77 GLU A N 1
ATOM 553 C CA . GLU A 1 77 ? -6.517 -2.014 3.152 1.00 93.88 77 GLU A CA 1
ATOM 554 C C . GLU A 1 77 ? -7.121 -0.896 2.295 1.00 93.88 77 GLU A C 1
ATOM 556 O O . GLU A 1 77 ? -8.163 -0.345 2.647 1.00 93.88 77 GLU A O 1
ATOM 561 N N . ALA A 1 78 ? -6.514 -0.587 1.144 1.00 95.00 78 ALA A N 1
ATOM 562 C CA . ALA A 1 78 ? -7.049 0.399 0.204 1.00 95.00 78 ALA A CA 1
ATOM 563 C C . ALA A 1 78 ? -8.403 -0.032 -0.389 1.00 95.00 78 ALA A C 1
ATOM 565 O O . ALA A 1 78 ? -9.233 0.817 -0.710 1.00 95.00 78 ALA A O 1
ATOM 566 N N . ALA A 1 79 ? -8.651 -1.341 -0.487 1.00 94.19 79 ALA A N 1
ATOM 567 C CA . ALA A 1 79 ? -9.938 -1.916 -0.870 1.00 94.19 79 ALA A CA 1
ATOM 568 C C . ALA A 1 79 ? -10.944 -2.017 0.298 1.00 94.19 79 ALA A C 1
ATOM 570 O O . ALA A 1 79 ? -12.057 -2.506 0.100 1.00 94.19 79 ALA A O 1
ATOM 571 N N . GLY A 1 80 ? -10.580 -1.575 1.508 1.00 91.75 80 GLY A N 1
ATOM 572 C CA . GLY A 1 80 ? -11.418 -1.688 2.705 1.00 91.75 80 GLY A CA 1
ATOM 573 C C . GLY A 1 80 ? -11.533 -3.115 3.249 1.00 91.75 80 GLY A C 1
ATOM 574 O O . GLY A 1 80 ? -12.453 -3.409 4.012 1.00 91.75 80 GLY A O 1
ATOM 575 N N . LEU A 1 81 ? -10.626 -4.007 2.849 1.00 89.75 81 LEU A N 1
ATOM 576 C CA . LEU A 1 81 ? -10.556 -5.384 3.322 1.00 89.75 81 LEU A CA 1
ATOM 577 C C . LEU A 1 81 ? -9.517 -5.488 4.446 1.00 89.75 81 LEU A C 1
ATOM 579 O O . LEU A 1 81 ? -8.423 -4.934 4.312 1.00 89.75 81 LEU A O 1
ATOM 583 N N . PRO A 1 82 ? -9.815 -6.202 5.546 1.00 75.25 82 PRO A N 1
ATOM 584 C CA . PRO A 1 82 ? -8.803 -6.475 6.552 1.00 75.25 82 PRO A CA 1
ATOM 585 C C . PRO A 1 82 ? -7.701 -7.340 5.933 1.00 75.25 82 PRO A C 1
ATOM 587 O O . PRO A 1 82 ? -7.980 -8.313 5.227 1.00 75.25 82 PRO A O 1
ATOM 590 N N . ALA A 1 83 ? -6.448 -6.999 6.213 1.00 64.69 83 ALA A N 1
ATOM 591 C CA . ALA A 1 83 ? -5.388 -7.988 6.131 1.00 64.69 83 ALA A CA 1
ATOM 592 C C . ALA A 1 83 ? -5.606 -8.988 7.275 1.00 64.69 83 ALA A C 1
ATOM 594 O O . ALA A 1 83 ? -5.920 -8.558 8.385 1.00 64.69 83 ALA A O 1
ATOM 595 N N . SER A 1 84 ? -5.549 -10.282 6.945 1.00 58.88 84 SER A N 1
ATOM 596 C CA . SER A 1 84 ? -5.960 -11.418 7.785 1.00 58.88 84 SER A CA 1
ATOM 597 C C . SER A 1 84 ? -5.584 -11.334 9.260 1.00 58.88 84 SER A C 1
ATOM 599 O O . SER A 1 84 ? -4.458 -10.884 9.555 1.00 58.88 84 SER A O 1
#

Solvent-accessible surface area (backbone atoms only — not comparable to full-atom values): 5314 Å² total; per-residue (Å²): 143,87,84,80,96,80,73,93,76,80,72,83,74,93,76,55,59,63,50,82,64,80,80,75,91,62,55,73,69,59,48,50,55,52,40,48,53,53,48,53,51,50,40,52,50,20,58,73,67,31,78,91,52,86,65,25,60,81,49,85,36,78,71,40,69,78,49,44,62,55,54,49,17,40,53,32,48,62,70,74,37,82,43,102

Organism: NCBI:txid1440053

Secondary structure (DSSP, 8-state):
-----------SPP----SSSPPP-S-HHHHHHHHHHHHHHHHHHHHHH-TTSSSTTTS--TTGGGSHHHHHHHHHHHTTPPP-

Mean predicted aligned error: 7.99 Å

Foldseek 3Di:
DDDDPPDPDDDDDDFFPLVPDDDDPDDLVVLLVNLVVVLVVQLVVQVVQVPPDDNSSVDHHPVCVVVVSRVVRSVCVNVVHHND